Protein AF-A0A7Y0SFX3-F1 (afdb_monomer)

Sequence (85 aa):
AIRRTGMLRVSNTHELFAAVETLTHSVPLRGERLAIITNGGGPAVMSVDTLIERGGQLATLDDASIEQLQAVLPSNWRARNPIDL

Mean predicted aligned error: 7.93 Å

Secondary structure (DSSP, 8-state):
-GGGTTPPP-SSHHHHHHHHHHHHTPPPP-SSEE--EESSHHHHHHHHHHHHHTT-EEPPPPHHHHHHHHTTS-TT--SSSSEE-

Nearest PDB structures (foldseek):
  2csu-assembly1_A  TM=9.240E-01  e=4.755E-04  Pyrococcus horikoshii OT3
  2csu-assembly1_B  TM=8.828E-01  e=3.165E-04  Pyrococcus horikoshii OT3
  7cm9-assembly2_D  TM=7.917E-01  e=6.762E-01  Psychrobacter sp.
  4n3s-assembly2_B  TM=4.003E-01  e=1.164E+00  Saccharomyces cerevisiae S288C
  4lk2-assembly2_B  TM=3.327E-01  e=3.446E+00  Saccharomyces cerevisiae S288C

InterPro domains:
  IPR016102 Succinyl-CoA synthetase-like [G3DSA:3.40.50.261] (27-85)
  IPR016102 Succinyl-CoA synthetase-like [SSF52210] (30-85)
  IPR051538 Acyl-CoA Synthetase/Transferase [PTHR43334] (1-85)

Foldseek 3Di:
DPPPPPDDDDDDPVRVVVVVVCVVPPDPDDDQEDAAEEADDVVQVVVVVVCVVVVGHHDDDDPVRLVVLCVPDDPPAPSGGHHHD

Structure (mmCIF, N/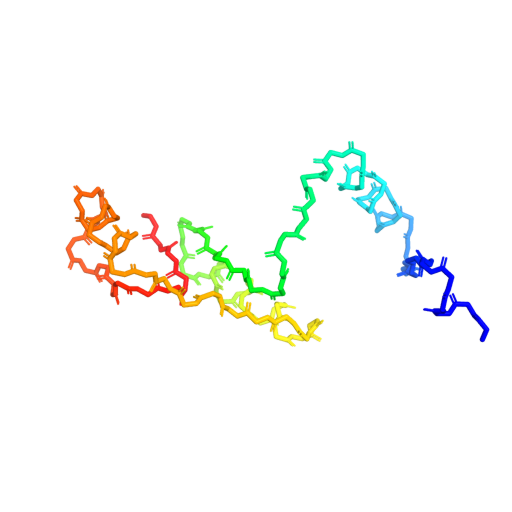CA/C/O backbone):
data_AF-A0A7Y0SFX3-F1
#
_entry.id   AF-A0A7Y0SFX3-F1
#
loop_
_atom_site.group_PDB
_atom_site.id
_atom_site.type_symbol
_atom_site.label_atom_id
_atom_site.label_alt_id
_atom_site.label_comp_id
_atom_site.label_asym_id
_atom_site.label_entity_id
_atom_site.label_seq_id
_atom_site.pdbx_PDB_ins_code
_atom_site.Cartn_x
_atom_site.Cartn_y
_atom_site.Cartn_z
_atom_site.occupancy
_atom_site.B_iso_or_equiv
_atom_site.auth_seq_id
_atom_site.auth_comp_id
_atom_site.auth_asym_id
_atom_site.auth_atom_id
_atom_site.pdbx_PDB_model_num
ATOM 1 N N . ALA A 1 1 ? -26.542 2.261 16.959 1.00 52.31 1 ALA A N 1
ATOM 2 C CA . ALA A 1 1 ? -27.017 3.544 16.399 1.00 52.31 1 ALA A CA 1
ATOM 3 C C . ALA A 1 1 ? -25.918 4.306 15.640 1.00 52.31 1 ALA A C 1
ATOM 5 O O . ALA A 1 1 ? -26.129 4.615 14.481 1.00 52.31 1 ALA A O 1
ATOM 6 N N . ILE A 1 2 ? -24.727 4.523 16.217 1.00 53.44 2 ILE A N 1
ATOM 7 C CA . ILE A 1 2 ? -23.673 5.423 15.680 1.00 53.44 2 ILE A CA 1
ATOM 8 C C . ILE A 1 2 ? -23.016 4.975 14.348 1.00 53.44 2 ILE A C 1
ATOM 10 O O . ILE A 1 2 ? -22.645 5.807 13.533 1.00 53.44 2 ILE A O 1
ATOM 14 N N . ARG A 1 3 ? -22.907 3.670 14.061 1.00 49.50 3 ARG A N 1
ATOM 15 C CA . ARG A 1 3 ? -22.155 3.156 12.889 1.00 49.50 3 ARG A CA 1
ATOM 16 C C . ARG A 1 3 ? -22.810 3.405 11.518 1.00 49.50 3 ARG A C 1
ATOM 18 O O . ARG A 1 3 ? -22.175 3.174 10.501 1.00 49.50 3 ARG A O 1
ATOM 25 N N . ARG A 1 4 ? -24.088 3.800 11.481 1.00 54.91 4 ARG A N 1
ATOM 26 C CA . ARG A 1 4 ? -24.870 3.949 10.234 1.00 54.91 4 ARG A CA 1
ATOM 27 C C . ARG A 1 4 ? -24.970 5.391 9.730 1.00 54.91 4 ARG A C 1
ATOM 29 O O . ARG A 1 4 ? -25.561 5.613 8.685 1.00 54.91 4 ARG A O 1
ATOM 36 N N . THR A 1 5 ? -24.399 6.354 10.449 1.00 64.69 5 THR A N 1
ATOM 37 C CA . THR A 1 5 ? -24.487 7.786 10.116 1.00 64.69 5 THR A CA 1
ATOM 38 C C . THR A 1 5 ? -23.185 8.345 9.532 1.00 64.69 5 THR A C 1
ATOM 40 O O . THR A 1 5 ? -22.997 9.553 9.532 1.00 64.69 5 THR A O 1
ATOM 43 N N . GLY A 1 6 ? -22.259 7.487 9.084 1.00 69.31 6 GLY A N 1
ATOM 44 C CA . GLY A 1 6 ? -20.970 7.927 8.528 1.00 69.31 6 GLY A CA 1
ATOM 45 C C . GLY A 1 6 ? -19.982 8.477 9.565 1.00 69.31 6 GLY A C 1
ATOM 46 O O . GLY A 1 6 ? -19.032 9.158 9.200 1.00 69.31 6 GLY A O 1
ATOM 47 N N . MET A 1 7 ? -20.189 8.200 10.857 1.00 78.75 7 MET A N 1
ATOM 48 C CA . MET A 1 7 ? -19.276 8.640 11.915 1.00 78.75 7 MET A CA 1
ATOM 49 C C . MET A 1 7 ? -18.060 7.710 12.035 1.00 78.75 7 MET A C 1
ATOM 51 O O . MET 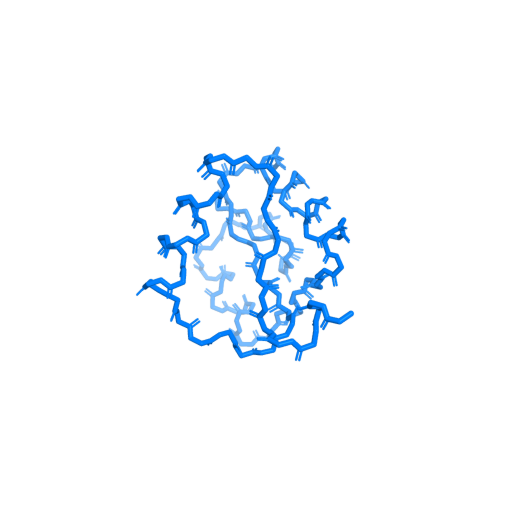A 1 7 ? -18.216 6.505 12.249 1.00 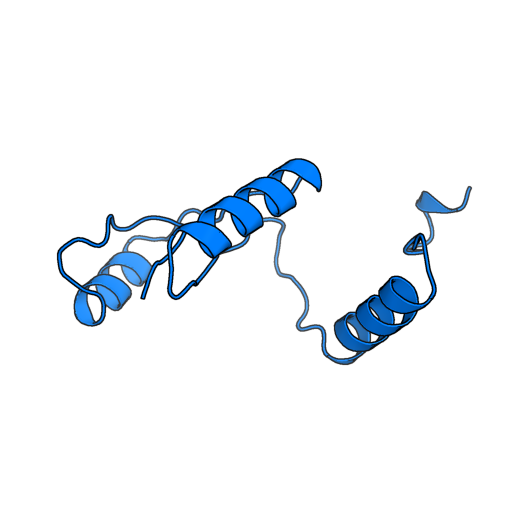78.75 7 MET A O 1
ATOM 55 N N . LEU A 1 8 ? -16.857 8.285 11.953 1.00 78.88 8 LEU A N 1
ATOM 56 C CA . LEU A 1 8 ? -15.586 7.602 12.201 1.00 78.88 8 LEU A CA 1
ATOM 57 C C . LEU A 1 8 ? -15.288 7.581 13.708 1.00 78.88 8 LEU A C 1
ATOM 59 O O . LEU A 1 8 ? -15.270 8.623 14.361 1.00 78.88 8 LEU A O 1
ATOM 63 N N . ARG A 1 9 ? -15.048 6.393 14.270 1.00 83.62 9 ARG A N 1
ATOM 64 C CA . ARG A 1 9 ? -14.624 6.236 15.668 1.00 83.62 9 ARG A CA 1
ATOM 65 C C . ARG A 1 9 ? -13.098 6.249 15.740 1.00 83.62 9 ARG A C 1
ATOM 67 O O . ARG A 1 9 ? -12.464 5.468 15.042 1.00 83.62 9 ARG A O 1
ATOM 74 N N . VAL A 1 10 ? -12.548 7.074 16.627 1.00 84.88 10 VAL A N 1
ATOM 75 C CA . VAL A 1 10 ? -11.110 7.160 16.928 1.00 84.88 10 VAL A CA 1
ATOM 76 C C . VAL A 1 10 ? -10.857 6.837 18.398 1.00 84.88 10 VAL A C 1
ATOM 78 O O . VAL A 1 10 ? -11.737 7.035 19.242 1.00 84.88 10 VAL A O 1
ATOM 81 N N . SER A 1 11 ? -9.676 6.305 18.700 1.00 86.81 11 SER A N 1
ATOM 82 C CA . SER A 1 11 ? -9.310 5.825 20.038 1.00 86.81 11 SER A CA 1
ATOM 83 C C . SER A 1 11 ? -8.588 6.880 20.877 1.00 86.81 11 SER A C 1
ATOM 85 O O . SER A 1 11 ? -8.565 6.778 22.102 1.00 86.81 11 SER A O 1
ATOM 87 N N . ASN A 1 12 ? -7.991 7.891 20.242 1.00 89.94 12 ASN A N 1
ATOM 88 C CA . ASN A 1 12 ? -7.233 8.945 20.913 1.00 89.94 12 ASN A CA 1
ATOM 89 C C . ASN A 1 12 ? -7.215 10.249 20.091 1.00 89.94 12 ASN A C 1
ATOM 91 O O . ASN A 1 12 ? -7.634 10.292 18.934 1.00 89.94 12 ASN A O 1
ATOM 95 N N . THR A 1 13 ? -6.713 11.324 20.701 1.00 88.19 13 THR A N 1
ATOM 96 C CA . THR A 1 13 ? -6.646 12.658 20.087 1.00 88.19 13 THR A CA 1
ATOM 97 C C . THR A 1 13 ? -5.730 12.710 18.861 1.00 88.19 13 THR A C 1
ATOM 99 O O . THR A 1 13 ? -5.995 13.472 17.938 1.00 88.19 13 THR A O 1
ATOM 102 N N . HIS A 1 14 ? -4.672 11.898 18.815 1.00 88.12 14 HIS A N 1
ATOM 103 C CA . HIS A 1 14 ? -3.777 11.847 17.658 1.00 88.12 14 HIS A CA 1
ATOM 104 C C . HIS A 1 14 ? -4.495 11.273 16.426 1.00 88.12 14 HIS A C 1
ATOM 106 O O . HIS A 1 14 ? -4.467 11.876 15.356 1.00 88.12 14 HIS A O 1
ATOM 112 N N . GLU A 1 15 ? -5.233 10.173 16.597 1.00 86.62 15 GLU A N 1
ATOM 113 C CA . GLU A 1 15 ? -6.090 9.603 15.553 1.00 86.62 15 GLU A CA 1
ATOM 114 C C . GLU A 1 15 ? -7.191 10.573 15.103 1.00 86.62 15 GLU A C 1
ATOM 116 O O . GLU A 1 15 ? -7.525 10.595 13.921 1.00 86.62 15 GLU A O 1
ATOM 121 N N . LEU A 1 16 ? -7.735 11.396 16.013 1.00 87.38 16 LEU A N 1
ATOM 122 C CA . LEU A 1 16 ? -8.712 12.429 15.658 1.00 87.38 16 LEU A CA 1
ATOM 123 C C . LEU A 1 16 ? -8.128 13.431 14.655 1.00 87.38 16 LEU A C 1
ATOM 125 O O . LEU A 1 16 ? -8.751 13.696 13.629 1.00 87.38 16 LEU A O 1
ATOM 129 N N . PHE A 1 17 ? -6.939 13.973 14.929 1.00 88.38 17 PHE A N 1
ATOM 130 C CA . PHE A 1 17 ? -6.309 14.944 14.033 1.00 88.38 17 PHE A CA 1
ATOM 131 C C . PHE A 1 17 ? -5.879 14.317 12.706 1.00 88.38 17 PHE A C 1
ATOM 133 O O . PHE A 1 17 ? -6.160 14.897 11.659 1.00 88.38 17 PHE A O 1
ATOM 140 N N . ALA A 1 18 ? -5.304 13.111 12.731 1.00 83.06 18 ALA A N 1
ATOM 141 C CA . ALA A 1 18 ? -4.945 12.384 11.513 1.00 83.06 18 ALA A CA 1
ATOM 142 C C . ALA A 1 18 ? -6.174 12.096 10.629 1.00 83.06 18 ALA A C 1
ATOM 144 O O . ALA A 1 18 ? -6.126 12.246 9.406 1.00 83.06 18 ALA A O 1
ATOM 145 N N . ALA A 1 19 ? -7.305 11.728 11.241 1.00 83.69 19 ALA A N 1
ATOM 146 C CA . ALA A 1 19 ? -8.558 11.532 10.524 1.00 83.69 19 ALA A CA 1
ATOM 147 C C . ALA A 1 19 ? -9.074 12.831 9.894 1.00 83.69 19 ALA A C 1
ATOM 149 O O . ALA A 1 19 ? -9.482 12.821 8.734 1.00 83.69 19 ALA A O 1
ATOM 150 N N . VAL A 1 20 ? -9.043 13.946 10.632 1.00 84.69 20 VAL A N 1
ATOM 151 C CA . VAL A 1 20 ? -9.456 15.259 10.114 1.00 84.69 20 VAL A CA 1
ATOM 152 C C . VAL A 1 20 ? -8.586 15.670 8.927 1.00 84.69 20 VAL A C 1
ATOM 154 O O . VAL A 1 20 ? -9.132 16.022 7.887 1.00 84.69 20 VAL A O 1
ATOM 157 N N . GLU A 1 21 ? -7.263 15.566 9.046 1.00 83.38 21 GLU A N 1
ATOM 158 C CA . GLU A 1 21 ? -6.316 15.893 7.973 1.00 83.38 21 GLU A CA 1
ATOM 159 C C . GLU A 1 21 ? -6.528 15.032 6.720 1.00 83.38 21 GLU A C 1
ATOM 161 O O . GLU A 1 21 ? -6.524 15.542 5.598 1.00 83.38 21 GLU A O 1
ATOM 166 N N . THR A 1 22 ? -6.777 13.733 6.912 1.00 79.06 22 THR A N 1
ATOM 167 C CA . THR A 1 22 ? -7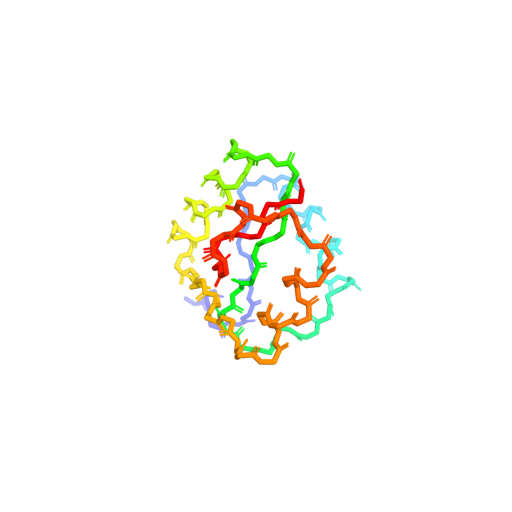.067 12.809 5.810 1.00 79.06 22 THR A CA 1
ATOM 168 C C . THR A 1 22 ? -8.364 13.191 5.105 1.00 79.06 22 THR A C 1
ATOM 170 O O . THR A 1 22 ? -8.417 13.217 3.879 1.00 79.06 22 THR A O 1
ATOM 173 N N . LEU A 1 23 ? -9.422 13.500 5.861 1.00 77.88 23 LEU A N 1
ATOM 174 C CA . LEU A 1 23 ? -10.736 13.814 5.300 1.00 77.88 23 LEU A CA 1
ATOM 175 C C . LEU A 1 23 ? -10.750 15.158 4.563 1.00 77.88 23 LEU A C 1
ATOM 177 O O . LEU A 1 23 ? -11.415 15.260 3.532 1.00 77.88 23 LEU A O 1
ATOM 181 N N . THR A 1 24 ? -9.999 16.159 5.032 1.00 77.75 24 THR A N 1
ATOM 182 C CA . THR A 1 24 ? -9.915 17.475 4.375 1.00 77.75 24 THR A CA 1
ATOM 183 C C . THR A 1 24 ? -9.151 17.443 3.053 1.00 77.75 24 THR A C 1
ATOM 185 O O . THR A 1 24 ? -9.441 18.256 2.178 1.00 77.75 24 THR A O 1
ATOM 188 N N . HIS A 1 25 ? -8.238 16.485 2.875 1.00 68.25 25 HIS A N 1
ATOM 189 C CA . HIS A 1 25 ? -7.454 16.308 1.645 1.00 68.25 25 HIS A CA 1
ATOM 190 C C . HIS A 1 25 ? -7.848 15.057 0.848 1.00 68.25 25 HIS A C 1
ATOM 192 O O . HIS A 1 25 ? -7.152 14.675 -0.096 1.00 68.25 25 HIS A O 1
ATOM 198 N N . SER A 1 26 ? -8.948 14.394 1.218 1.00 63.69 26 SER A N 1
ATOM 199 C CA . SER A 1 26 ? -9.301 13.112 0.613 1.00 63.69 26 SER A CA 1
ATOM 200 C C . SER A 1 26 ? -9.722 13.275 -0.849 1.00 63.69 26 SER A C 1
ATOM 202 O O . SER A 1 26 ? -10.730 13.899 -1.182 1.00 63.69 26 SER A O 1
ATOM 204 N N . VAL A 1 27 ? -8.958 12.652 -1.746 1.00 67.00 27 VAL A N 1
ATOM 205 C CA . VAL A 1 27 ? -9.461 12.303 -3.076 1.00 67.00 27 VAL A CA 1
ATOM 206 C C . VAL A 1 27 ? -10.531 11.225 -2.872 1.00 67.00 27 VAL A C 1
ATOM 208 O O . VAL A 1 27 ? -10.283 10.282 -2.116 1.00 67.00 27 VAL A O 1
ATOM 211 N N . PRO A 1 28 ? -11.710 11.314 -3.516 1.00 66.50 28 PRO A N 1
ATOM 212 C CA . PRO A 1 28 ? -12.734 10.287 -3.393 1.00 66.50 28 PRO A CA 1
ATOM 213 C C . PRO A 1 28 ? -12.156 8.913 -3.732 1.00 66.50 28 PRO A C 1
ATOM 215 O O . PRO A 1 28 ? -11.720 8.675 -4.863 1.00 66.50 28 PRO A O 1
ATOM 218 N N . LEU A 1 29 ? -12.152 8.013 -2.750 1.00 68.81 29 LEU A N 1
ATOM 219 C CA . LEU A 1 29 ? -11.699 6.644 -2.947 1.00 68.81 29 LEU A CA 1
ATOM 220 C C . LEU A 1 29 ? -12.663 5.951 -3.914 1.00 68.81 29 LEU A C 1
ATOM 222 O O . LEU A 1 29 ? -13.859 5.818 -3.647 1.00 68.81 29 LEU A O 1
ATOM 226 N N . ARG A 1 30 ? -12.147 5.531 -5.070 1.00 69.88 30 ARG A N 1
ATOM 227 C CA . ARG A 1 30 ? -12.907 4.766 -6.061 1.00 69.88 30 ARG A CA 1
ATOM 228 C C . ARG A 1 30 ? -12.707 3.274 -5.800 1.00 69.88 30 ARG A C 1
ATOM 230 O O . ARG A 1 30 ? -11.812 2.655 -6.363 1.00 69.88 30 ARG A O 1
ATOM 237 N N . GLY A 1 31 ? -13.569 2.708 -4.958 1.00 78.75 31 GLY A N 1
ATOM 238 C CA . GLY A 1 31 ? -13.573 1.282 -4.618 1.00 78.75 31 GLY A CA 1
ATOM 239 C C . GLY A 1 31 ? -12.744 0.928 -3.379 1.00 78.75 31 GLY A C 1
ATOM 240 O O . GLY A 1 31 ? -12.261 1.801 -2.667 1.00 78.75 31 GLY A O 1
ATOM 241 N N . GLU A 1 32 ? -12.613 -0.375 -3.117 1.00 82.25 32 GLU A N 1
ATOM 242 C CA . GLU A 1 32 ? -12.052 -0.926 -1.865 1.00 82.25 32 GLU A CA 1
ATOM 243 C C . GLU A 1 32 ? -10.637 -1.513 -2.021 1.00 82.25 32 GLU A C 1
ATOM 245 O O . GLU A 1 32 ? -10.084 -2.086 -1.081 1.00 82.25 32 GLU A O 1
ATOM 250 N N . ARG A 1 33 ? -10.052 -1.406 -3.222 1.00 90.12 33 ARG A N 1
ATOM 251 C CA . ARG A 1 33 ? -8.757 -2.007 -3.559 1.00 90.12 33 ARG A CA 1
ATOM 252 C C . ARG A 1 33 ? -7.644 -0.965 -3.555 1.00 90.12 33 ARG A C 1
ATOM 254 O O . ARG A 1 33 ? -7.762 0.047 -4.241 1.00 90.12 33 ARG A O 1
ATOM 261 N N . LEU A 1 34 ? -6.551 -1.241 -2.847 1.00 92.25 34 LEU A N 1
ATOM 262 C CA . LEU A 1 34 ? -5.427 -0.318 -2.677 1.00 92.25 34 LEU A CA 1
ATOM 263 C C . LEU A 1 34 ? -4.121 -0.875 -3.253 1.00 92.25 34 LEU A C 1
ATOM 265 O O . LEU A 1 34 ? -3.764 -2.034 -3.030 1.00 92.25 34 LEU A O 1
ATOM 269 N N . ALA A 1 35 ? -3.398 -0.028 -3.984 1.00 93.94 35 ALA A N 1
ATOM 270 C CA . ALA A 1 35 ? -2.018 -0.269 -4.386 1.00 93.94 35 ALA A CA 1
ATOM 271 C C . ALA A 1 35 ? -1.068 0.323 -3.337 1.00 93.94 35 ALA A C 1
ATOM 273 O O . ALA A 1 35 ? -1.254 1.464 -2.917 1.00 93.94 35 ALA A O 1
ATOM 274 N N . ILE A 1 36 ? -0.068 -0.448 -2.913 1.00 94.12 36 ILE A N 1
ATOM 275 C CA . ILE A 1 36 ? 0.960 -0.009 -1.965 1.00 94.12 36 ILE A CA 1
ATOM 276 C C . ILE A 1 36 ? 2.246 0.227 -2.752 1.00 94.12 36 ILE A C 1
ATOM 278 O O . ILE A 1 36 ? 2.719 -0.678 -3.437 1.00 94.12 36 ILE A O 1
ATOM 282 N N . ILE A 1 37 ? 2.804 1.430 -2.632 1.00 93.69 37 ILE A N 1
ATOM 283 C CA . ILE A 1 37 ? 4.119 1.796 -3.167 1.00 93.69 37 ILE A CA 1
ATOM 284 C C . ILE A 1 37 ? 5.033 2.071 -1.977 1.00 93.69 37 ILE A C 1
ATOM 286 O O . ILE A 1 37 ? 4.639 2.762 -1.036 1.00 93.69 37 ILE A O 1
ATOM 290 N N . THR A 1 38 ? 6.229 1.501 -1.992 1.00 93.00 38 THR A N 1
ATOM 291 C CA . THR A 1 38 ? 7.154 1.527 -0.859 1.00 93.00 38 THR A CA 1
ATOM 292 C C . THR A 1 38 ? 8.603 1.571 -1.333 1.00 93.00 38 THR A C 1
ATOM 294 O O . THR A 1 38 ? 8.884 1.296 -2.490 1.00 93.00 38 THR A O 1
ATOM 297 N N . ASN A 1 39 ? 9.508 1.963 -0.443 1.00 89.81 39 ASN A N 1
ATOM 298 C CA . ASN A 1 39 ? 10.954 2.051 -0.665 1.00 89.81 39 ASN A CA 1
ATOM 299 C C . ASN A 1 39 ? 11.721 1.035 0.204 1.00 89.81 39 ASN A C 1
ATOM 301 O O . ASN A 1 39 ? 12.861 1.277 0.609 1.00 89.81 39 ASN A O 1
ATOM 305 N N . GLY A 1 40 ? 11.051 -0.043 0.604 1.00 87.62 40 GLY A N 1
ATOM 306 C CA . GLY A 1 40 ? 11.632 -1.080 1.435 1.00 87.62 40 GLY A CA 1
ATOM 307 C C . GLY A 1 40 ? 10.627 -2.140 1.875 1.00 87.62 40 GLY A C 1
ATOM 308 O O . GLY A 1 40 ? 9.480 -1.862 2.231 1.00 87.62 40 GLY A O 1
ATOM 309 N N . GLY A 1 41 ? 11.101 -3.383 1.955 1.00 88.50 41 GLY A N 1
ATOM 310 C CA . GLY A 1 41 ? 10.261 -4.536 2.288 1.00 88.50 41 GLY A CA 1
ATOM 311 C C . GLY A 1 41 ? 9.612 -4.499 3.680 1.00 88.50 41 GLY A C 1
ATOM 312 O O . GLY A 1 41 ? 8.500 -4.991 3.838 1.00 88.50 41 GLY A O 1
ATOM 313 N N . GLY A 1 42 ? 10.256 -3.903 4.690 1.00 93.12 42 GLY A N 1
ATOM 314 C CA . GLY A 1 42 ? 9.694 -3.807 6.049 1.00 93.12 42 GLY A CA 1
ATOM 315 C C . GLY A 1 42 ? 8.384 -3.005 6.093 1.00 93.12 42 GLY A C 1
ATOM 316 O O . GLY A 1 42 ? 7.341 -3.565 6.440 1.00 93.12 42 GLY A O 1
ATOM 317 N N . PRO A 1 43 ? 8.402 -1.722 5.682 1.00 94.06 43 PRO A N 1
ATOM 318 C CA . PRO A 1 43 ? 7.190 -0.919 5.535 1.00 94.06 43 PRO A CA 1
ATOM 319 C C . PRO A 1 43 ? 6.140 -1.553 4.613 1.00 94.06 43 PRO A C 1
ATOM 321 O O . PRO A 1 43 ? 4.946 -1.434 4.892 1.00 94.06 43 PRO A O 1
ATOM 324 N N . ALA A 1 44 ? 6.565 -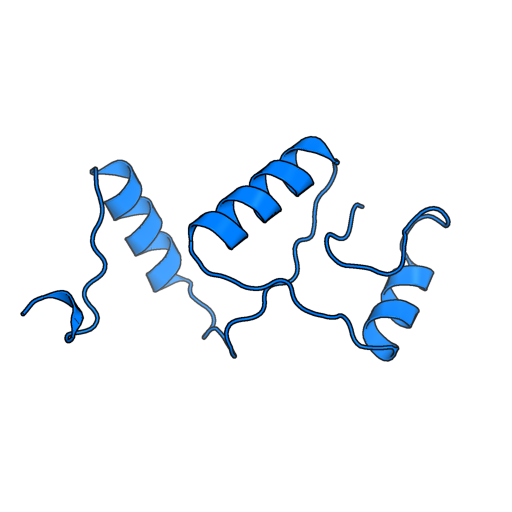2.260 3.557 1.00 93.62 44 ALA A N 1
ATOM 325 C CA . ALA A 1 44 ? 5.662 -2.992 2.670 1.00 93.62 44 ALA A CA 1
ATOM 326 C C . ALA A 1 44 ? 4.827 -4.029 3.434 1.00 93.62 44 ALA A C 1
ATOM 328 O O . ALA A 1 44 ? 3.601 -4.036 3.329 1.00 93.62 44 ALA A O 1
ATOM 329 N N . VAL A 1 45 ? 5.489 -4.872 4.234 1.00 94.62 45 VAL A N 1
ATOM 330 C CA . VAL A 1 45 ? 4.838 -5.918 5.036 1.00 94.62 45 VAL A CA 1
ATOM 331 C C . VAL A 1 45 ? 3.899 -5.299 6.068 1.00 94.62 45 VAL A C 1
ATOM 333 O O . VAL A 1 45 ? 2.725 -5.648 6.094 1.00 94.62 45 VAL A O 1
ATOM 336 N N . MET A 1 46 ? 4.362 -4.296 6.822 1.00 95.62 46 MET A N 1
ATOM 337 C CA . MET A 1 46 ? 3.529 -3.617 7.827 1.00 95.62 46 MET A CA 1
ATOM 338 C C . MET A 1 46 ? 2.275 -2.977 7.216 1.00 95.62 46 MET A C 1
ATOM 340 O O . MET A 1 46 ? 1.202 -2.983 7.824 1.00 95.62 46 MET A O 1
ATOM 344 N N . SER A 1 47 ? 2.402 -2.425 6.007 1.00 95.12 47 SER A N 1
ATOM 345 C CA . SER A 1 47 ? 1.285 -1.809 5.287 1.00 95.12 47 SER A CA 1
ATOM 346 C C . SER A 1 47 ? 0.273 -2.853 4.815 1.00 95.12 47 SER A C 1
ATOM 348 O O . SER A 1 47 ? -0.930 -2.630 4.938 1.00 95.12 47 SER A O 1
ATOM 350 N N . VAL A 1 48 ? 0.744 -4.000 4.310 1.00 95.06 48 VAL A N 1
ATOM 351 C CA . VAL A 1 48 ? -0.118 -5.131 3.928 1.00 95.06 48 VAL A CA 1
ATOM 352 C C . VAL A 1 48 ? -0.852 -5.689 5.146 1.00 95.06 48 VAL A C 1
ATOM 354 O O . VAL A 1 48 ? -2.067 -5.872 5.076 1.00 95.06 48 VAL A O 1
ATOM 357 N N . ASP A 1 49 ? -0.153 -5.892 6.262 1.00 95.44 49 ASP A N 1
ATOM 358 C CA . ASP A 1 49 ? -0.750 -6.400 7.499 1.00 95.44 49 ASP A CA 1
ATOM 359 C C . ASP A 1 49 ? -1.841 -5.446 8.002 1.00 95.44 49 ASP A C 1
ATOM 361 O O . ASP A 1 49 ? -2.989 -5.850 8.186 1.00 95.44 49 ASP A O 1
ATOM 365 N N . THR A 1 50 ? -1.531 -4.147 8.088 1.00 94.06 50 THR A N 1
ATOM 366 C CA . THR A 1 50 ? -2.497 -3.117 8.508 1.00 94.06 50 THR A CA 1
ATOM 367 C C . THR A 1 50 ? -3.712 -3.057 7.577 1.00 94.06 50 THR A C 1
ATOM 369 O O . THR A 1 50 ? -4.842 -2.855 8.033 1.00 94.06 50 THR A O 1
ATOM 372 N N . LEU A 1 51 ? -3.503 -3.214 6.265 1.00 93.25 51 LEU A N 1
ATOM 373 C CA . LEU A 1 51 ? -4.582 -3.223 5.281 1.00 93.25 51 LEU A CA 1
ATOM 374 C C . LEU A 1 51 ? -5.539 -4.396 5.521 1.00 93.25 51 LEU A C 1
ATOM 376 O O . LEU A 1 51 ? -6.755 -4.193 5.557 1.00 93.25 51 LEU A O 1
ATOM 380 N N . ILE A 1 52 ? -4.990 -5.597 5.712 1.00 92.31 52 ILE A N 1
ATOM 381 C CA . ILE A 1 52 ? -5.761 -6.821 5.953 1.00 92.31 52 ILE A CA 1
ATOM 382 C C . ILE A 1 52 ? -6.495 -6.738 7.296 1.00 92.31 52 ILE A C 1
ATOM 384 O O . ILE A 1 52 ? -7.690 -7.026 7.354 1.00 92.31 52 ILE A O 1
ATOM 388 N N . GLU A 1 53 ? -5.828 -6.280 8.359 1.00 93.00 53 GLU A N 1
ATOM 389 C CA . GLU A 1 53 ? -6.426 -6.101 9.690 1.00 93.00 53 GLU A CA 1
ATOM 390 C C . GLU A 1 53 ? -7.631 -5.149 9.676 1.00 93.00 53 GLU A C 1
ATOM 392 O O . GLU A 1 53 ? -8.596 -5.339 10.419 1.00 93.00 53 GLU A O 1
ATOM 397 N N . ARG A 1 54 ? -7.608 -4.136 8.801 1.00 88.44 54 ARG A N 1
ATOM 398 C CA . ARG A 1 54 ? -8.709 -3.178 8.621 1.00 88.44 54 ARG A CA 1
ATOM 399 C C . ARG A 1 54 ? -9.769 -3.635 7.612 1.00 88.44 54 ARG A C 1
ATOM 401 O O . ARG A 1 54 ? -10.713 -2.888 7.359 1.00 88.44 54 ARG A O 1
ATOM 408 N N . GLY A 1 55 ? -9.644 -4.846 7.065 1.00 88.81 55 GLY A N 1
ATOM 409 C CA . GLY A 1 55 ? -10.588 -5.431 6.109 1.00 88.81 55 GLY A CA 1
ATOM 410 C C . GLY A 1 55 ? -10.474 -4.886 4.682 1.00 88.81 55 GLY A C 1
ATOM 411 O O . GLY A 1 55 ? -11.407 -5.044 3.898 1.00 88.81 55 GLY A O 1
ATOM 412 N N . GLY A 1 56 ? -9.366 -4.221 4.346 1.00 90.94 56 GLY A N 1
ATOM 413 C CA . GLY A 1 56 ? -9.098 -3.744 2.993 1.00 90.94 56 GLY A CA 1
ATOM 414 C C . GLY A 1 56 ? -8.552 -4.838 2.073 1.00 90.94 56 GLY A C 1
ATOM 415 O O . GLY A 1 56 ? -8.240 -5.949 2.501 1.00 90.94 56 GLY A O 1
ATOM 416 N N . GLN A 1 57 ? -8.435 -4.518 0.784 1.00 93.31 57 GLN A N 1
ATOM 417 C CA . GLN A 1 57 ? -7.991 -5.463 -0.243 1.00 93.31 57 GLN A CA 1
ATOM 418 C C . GLN A 1 57 ? -6.852 -4.873 -1.071 1.00 93.31 57 GLN A C 1
ATOM 420 O O . GLN A 1 57 ? -6.873 -3.695 -1.428 1.00 93.31 57 GLN A O 1
ATOM 425 N N . LEU A 1 58 ? -5.861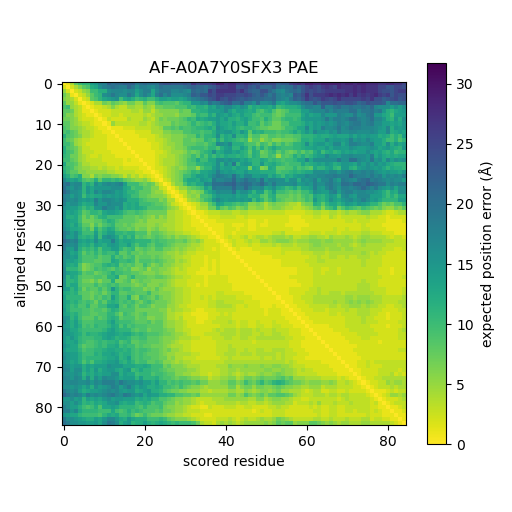 -5.695 -1.418 1.00 93.75 58 LEU A N 1
ATOM 426 C CA . LEU A 1 58 ? -4.826 -5.287 -2.364 1.00 93.75 58 LEU A CA 1
ATOM 427 C C . LEU A 1 58 ? -5.415 -5.185 -3.773 1.00 93.75 58 LEU A C 1
ATOM 429 O O . LEU A 1 58 ? -6.173 -6.045 -4.222 1.00 93.75 58 LEU A O 1
ATOM 433 N N . ALA A 1 59 ? -5.038 -4.133 -4.491 1.00 94.06 59 ALA A N 1
ATOM 434 C CA . ALA A 1 59 ? -5.335 -4.008 -5.905 1.00 94.06 59 ALA A CA 1
ATOM 435 C C . ALA A 1 59 ? -4.525 -5.014 -6.726 1.00 94.06 59 ALA A C 1
ATOM 437 O O . ALA A 1 59 ? -3.310 -5.139 -6.549 1.00 94.06 59 ALA A O 1
ATOM 438 N N . THR A 1 60 ? -5.210 -5.685 -7.650 1.00 93.19 60 THR A N 1
ATOM 439 C CA . THR A 1 60 ? -4.591 -6.337 -8.803 1.00 93.19 60 THR A CA 1
ATOM 440 C C . THR A 1 60 ? -4.251 -5.256 -9.820 1.00 93.19 60 THR A C 1
ATOM 442 O O . THR A 1 60 ? -5.121 -4.460 -10.177 1.00 93.19 60 THR A O 1
ATOM 445 N N . LEU A 1 61 ? -2.989 -5.205 -10.237 1.00 93.06 61 LEU A N 1
ATOM 446 C CA . LEU A 1 61 ? -2.530 -4.297 -11.284 1.00 93.06 61 LEU A CA 1
ATOM 447 C C . LEU A 1 61 ? -2.979 -4.848 -12.639 1.00 93.06 61 LEU A C 1
ATOM 449 O O . LEU A 1 61 ? -2.963 -6.064 -12.832 1.00 93.06 61 LEU A O 1
ATOM 453 N N . ASP A 1 62 ? -3.401 -3.970 -13.543 1.00 93.94 62 ASP A N 1
ATOM 454 C CA . ASP A 1 62 ? -3.685 -4.361 -14.921 1.00 93.94 62 ASP A CA 1
ATOM 455 C C . ASP A 1 62 ? -2.393 -4.454 -15.745 1.00 93.94 62 ASP A C 1
ATOM 457 O O . ASP A 1 62 ? -1.340 -3.940 -15.355 1.00 93.94 62 ASP A O 1
ATOM 461 N N . ASP A 1 63 ? -2.479 -5.128 -16.893 1.00 94.56 63 ASP A N 1
ATOM 462 C CA . ASP A 1 63 ? -1.323 -5.380 -17.758 1.00 94.56 63 ASP A CA 1
ATOM 463 C C . ASP A 1 63 ? -0.661 -4.072 -18.220 1.00 94.56 63 ASP A C 1
ATOM 465 O O . ASP A 1 63 ? 0.564 -3.974 -18.249 1.00 94.56 63 ASP A O 1
ATOM 469 N N . ALA A 1 64 ? -1.464 -3.037 -18.492 1.00 95.75 64 ALA A N 1
ATOM 470 C CA . ALA A 1 64 ? -0.972 -1.720 -18.890 1.00 95.75 64 ALA A CA 1
ATOM 471 C C . ALA A 1 64 ? -0.142 -1.046 -17.782 1.00 95.75 64 ALA A C 1
ATOM 473 O O . ALA A 1 64 ? 0.920 -0.487 -18.058 1.00 95.75 64 ALA A O 1
ATOM 474 N N . SER A 1 65 ? -0.589 -1.114 -16.523 1.00 93.75 65 SER A N 1
ATOM 475 C CA . SER A 1 65 ? 0.171 -0.593 -15.381 1.00 93.75 65 SER A CA 1
ATOM 476 C C . SER A 1 65 ? 1.443 -1.400 -15.147 1.00 93.75 65 SER A C 1
ATOM 478 O O . SER A 1 65 ? 2.482 -0.820 -14.838 1.00 93.75 65 SER A O 1
ATOM 480 N N . ILE A 1 66 ? 1.381 -2.728 -15.295 1.00 94.62 66 ILE A N 1
ATOM 481 C CA . ILE A 1 66 ? 2.554 -3.600 -15.160 1.00 94.62 66 ILE A CA 1
ATOM 482 C C . ILE A 1 66 ? 3.616 -3.233 -16.197 1.00 94.62 66 ILE A C 1
ATOM 484 O O . ILE A 1 66 ? 4.774 -3.064 -15.822 1.00 94.62 66 ILE A O 1
ATOM 488 N N . GLU A 1 67 ? 3.232 -3.059 -17.461 1.00 93.50 67 GLU A N 1
ATOM 489 C CA . GLU A 1 67 ? 4.151 -2.687 -18.541 1.00 93.50 67 GLU A CA 1
ATOM 490 C C . GLU A 1 67 ? 4.824 -1.331 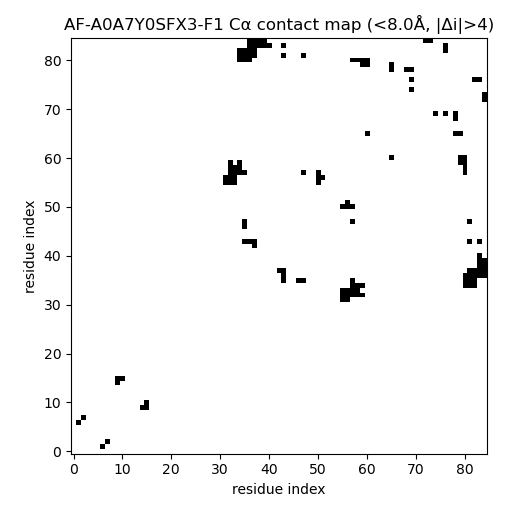-18.269 1.00 93.50 67 GLU A C 1
ATOM 492 O O . GLU A 1 67 ? 6.049 -1.210 -18.341 1.00 93.50 67 GLU A O 1
ATOM 497 N N . GLN A 1 68 ? 4.043 -0.321 -17.867 1.00 93.88 68 GLN A N 1
ATOM 498 C CA . GLN A 1 68 ? 4.573 1.006 -17.535 1.00 93.88 68 GLN A CA 1
ATOM 499 C C . GLN A 1 68 ? 5.529 0.972 -16.338 1.00 93.88 68 GLN A C 1
ATOM 501 O O . GLN A 1 68 ? 6.560 1.645 -16.347 1.00 93.88 68 GLN A O 1
ATOM 506 N N . LEU A 1 69 ? 5.208 0.182 -15.313 1.00 93.38 69 LEU A N 1
ATOM 507 C CA . LEU A 1 69 ? 6.040 0.047 -14.122 1.00 93.38 69 LEU A CA 1
ATOM 508 C C . LEU A 1 69 ? 7.316 -0.758 -14.403 1.00 93.38 69 LEU A C 1
ATOM 510 O O . LEU A 1 69 ? 8.380 -0.393 -13.912 1.00 93.38 69 LEU A O 1
ATOM 514 N N . GLN A 1 70 ? 7.257 -1.802 -15.235 1.00 91.31 70 GLN A N 1
ATOM 515 C CA . GLN A 1 70 ? 8.438 -2.576 -15.641 1.00 91.31 70 GLN A CA 1
ATOM 516 C C . GLN A 1 70 ? 9.470 -1.722 -16.385 1.00 91.31 70 GLN A C 1
ATOM 518 O O . GLN A 1 70 ? 10.662 -2.002 -16.296 1.00 91.31 70 GLN A O 1
ATOM 523 N N . ALA A 1 71 ? 9.031 -0.678 -17.092 1.00 91.38 71 ALA A N 1
ATOM 524 C CA . ALA A 1 71 ? 9.929 0.236 -17.791 1.00 91.38 71 ALA A CA 1
ATOM 525 C C . ALA A 1 71 ? 10.759 1.129 -16.849 1.00 91.38 71 ALA A C 1
ATOM 527 O O . ALA A 1 71 ? 11.797 1.643 -17.266 1.00 91.38 71 ALA A O 1
ATOM 528 N N . VAL A 1 72 ? 10.312 1.334 -15.603 1.00 91.62 72 VAL A N 1
ATOM 529 C CA . VAL A 1 72 ? 10.949 2.260 -14.645 1.00 91.62 72 VAL A CA 1
ATOM 530 C C . VAL A 1 72 ? 11.500 1.579 -13.393 1.00 91.62 72 VAL A C 1
ATOM 532 O O . VAL A 1 72 ? 12.371 2.145 -12.737 1.00 91.62 72 VAL A O 1
ATOM 535 N N . L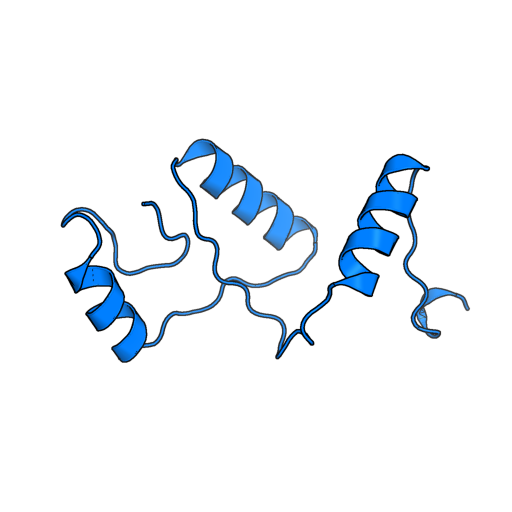EU A 1 73 ? 11.011 0.384 -13.056 1.00 90.44 73 LEU A N 1
ATOM 536 C CA . LEU A 1 73 ? 11.428 -0.365 -11.873 1.00 90.44 73 LEU A CA 1
ATOM 537 C C . LEU A 1 73 ? 12.586 -1.327 -12.168 1.00 90.44 73 LEU A C 1
ATOM 539 O O . LEU A 1 73 ? 12.793 -1.731 -13.315 1.00 90.44 73 LEU A O 1
ATOM 543 N N . PRO A 1 74 ? 13.339 -1.744 -11.135 1.00 86.38 74 PRO A N 1
ATOM 544 C CA . PRO A 1 74 ? 14.412 -2.708 -11.315 1.00 86.38 74 PRO A CA 1
ATOM 545 C C . PRO A 1 74 ? 13.879 -4.065 -11.803 1.00 86.38 74 PRO A C 1
ATOM 547 O O . PRO A 1 74 ? 12.769 -4.487 -11.478 1.00 86.38 74 PRO A O 1
ATOM 550 N N . SER A 1 75 ? 14.705 -4.805 -12.544 1.00 85.25 75 SER A N 1
ATOM 551 C CA . SER A 1 75 ? 14.321 -6.076 -13.185 1.00 85.25 75 SER A CA 1
ATOM 552 C C . SER A 1 75 ? 13.929 -7.201 -12.218 1.00 85.25 75 SER A C 1
ATOM 554 O O . SER A 1 75 ? 13.359 -8.206 -12.638 1.00 85.25 75 SER A O 1
ATOM 556 N N . ASN A 1 76 ? 14.231 -7.058 -10.926 1.00 84.44 76 ASN A N 1
ATOM 557 C CA . ASN A 1 76 ? 13.842 -7.999 -9.876 1.00 84.44 76 ASN A CA 1
ATOM 558 C C . ASN A 1 76 ? 12.421 -7.746 -9.329 1.00 84.44 76 ASN A C 1
ATOM 560 O O . ASN A 1 76 ? 11.939 -8.542 -8.512 1.00 84.44 76 ASN A O 1
ATOM 564 N N . TRP A 1 77 ? 11.748 -6.671 -9.758 1.00 88.56 77 TRP A N 1
ATOM 565 C CA . TRP A 1 77 ? 10.367 -6.405 -9.380 1.00 88.56 77 TRP A CA 1
ATOM 566 C C . TRP A 1 77 ? 9.433 -7.480 -9.945 1.00 88.56 77 TRP A C 1
ATOM 568 O O . TRP A 1 77 ? 9.515 -7.892 -11.100 1.00 88.56 77 TRP A O 1
ATOM 578 N N . ARG A 1 78 ? 8.507 -7.952 -9.108 1.00 84.38 78 ARG A N 1
ATOM 579 C CA . ARG A 1 78 ? 7.679 -9.135 -9.389 1.00 84.38 78 ARG A CA 1
ATOM 580 C C . ARG A 1 78 ? 6.340 -8.825 -10.063 1.00 84.38 78 ARG A C 1
ATOM 582 O O . ARG A 1 78 ? 5.422 -9.631 -9.927 1.00 84.38 78 ARG A O 1
ATOM 589 N N . ALA A 1 79 ? 6.211 -7.673 -10.726 1.00 89.50 79 ALA A N 1
ATOM 590 C CA . ALA A 1 79 ? 4.988 -7.260 -11.426 1.00 89.50 79 ALA A CA 1
ATOM 591 C C . ALA A 1 79 ? 3.708 -7.382 -10.569 1.00 89.50 79 ALA A C 1
ATOM 593 O O . ALA A 1 79 ? 2.643 -7.766 -11.047 1.00 89.50 79 ALA A O 1
ATOM 594 N N . ARG A 1 80 ? 3.819 -7.118 -9.262 1.00 90.19 80 ARG A N 1
ATOM 595 C CA . ARG A 1 80 ? 2.731 -7.298 -8.292 1.00 90.19 80 ARG A CA 1
ATOM 596 C C . ARG A 1 80 ? 2.737 -6.196 -7.247 1.00 90.19 80 ARG A C 1
ATOM 598 O O . ARG A 1 80 ? 3.739 -5.516 -7.059 1.00 90.19 80 ARG A O 1
ATOM 605 N N . ASN A 1 81 ? 1.612 -6.078 -6.559 1.00 92.06 81 ASN A N 1
ATOM 606 C CA . ASN A 1 81 ? 1.415 -5.246 -5.380 1.00 92.06 81 ASN A CA 1
ATOM 607 C C . ASN A 1 81 ? 1.833 -6.045 -4.121 1.00 92.06 81 ASN A C 1
ATOM 609 O O . ASN A 1 81 ? 1.424 -7.211 -4.011 1.00 92.06 81 ASN A O 1
ATOM 613 N N . PRO A 1 82 ? 2.631 -5.497 -3.183 1.00 93.62 82 PRO A N 1
ATOM 614 C CA . PRO A 1 82 ? 3.230 -4.151 -3.136 1.00 93.62 82 PRO A CA 1
ATOM 615 C C . PRO A 1 82 ? 4.314 -3.878 -4.184 1.00 93.62 82 PRO A C 1
ATOM 617 O O . PRO A 1 82 ? 5.054 -4.783 -4.570 1.00 93.62 82 PRO A O 1
ATOM 620 N N . ILE A 1 83 ? 4.411 -2.616 -4.602 1.00 93.12 83 ILE A N 1
ATOM 621 C CA . ILE A 1 83 ? 5.425 -2.090 -5.519 1.00 93.12 83 ILE A CA 1
ATOM 622 C C . ILE A 1 83 ? 6.581 -1.532 -4.684 1.00 93.12 83 ILE A C 1
ATOM 624 O O . ILE A 1 83 ? 6.399 -0.541 -3.982 1.00 93.12 83 ILE A O 1
ATOM 628 N N . ASP A 1 84 ? 7.740 -2.182 -4.755 1.00 88.25 84 ASP A N 1
ATOM 629 C CA . ASP A 1 84 ? 8.977 -1.756 -4.088 1.00 88.25 84 ASP A CA 1
ATOM 630 C C . ASP A 1 84 ? 9.862 -1.011 -5.094 1.00 88.25 84 ASP A C 1
ATOM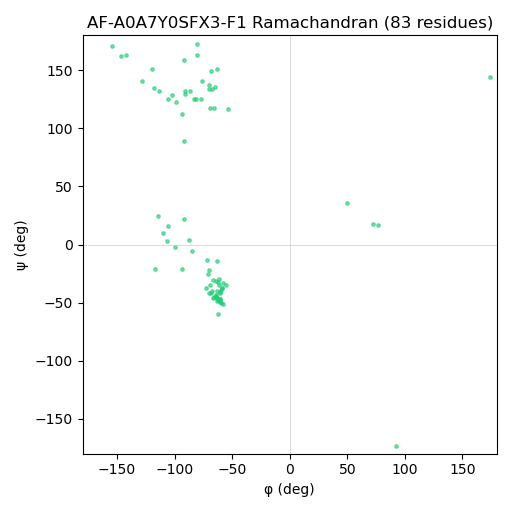 632 O O . ASP A 1 84 ? 10.133 -1.552 -6.172 1.00 88.25 84 ASP A O 1
ATOM 636 N N . LEU A 1 85 ? 10.214 0.235 -4.765 1.00 83.50 85 LEU A N 1
ATOM 637 C CA . LEU A 1 85 ? 11.006 1.156 -5.587 1.00 83.50 85 LEU A CA 1
ATOM 638 C C . LEU A 1 85 ? 12.510 0.890 -5.463 1.00 83.50 85 LEU A C 1
ATOM 640 O O . LEU A 1 85 ? 12.996 0.762 -4.316 1.00 83.50 85 LEU A O 1
#

Radius of gyration: 16.1 Å; Cα contacts (8 Å, |Δi|>4): 71; chains: 1; bounding box: 41×27×40 Å

Solvent-accessible surface area (backbone atoms only — not comparable to full-atom values): 5461 Å² total; per-residue (Å²): 125,68,81,80,73,80,58,84,87,66,93,48,73,66,52,46,52,55,51,50,56,48,63,78,68,55,72,86,76,84,73,69,56,46,77,48,78,34,82,44,71,67,65,43,51,56,49,53,50,54,35,51,77,71,71,46,42,75,34,80,77,52,71,71,57,39,55,60,45,60,77,75,45,65,90,84,60,80,81,51,70,66,39,68,104

Organism: Vibrio parahaemolyticus (NCBI:txid670)

pLDDT: mean 85.71, std 10.86, range [49.5, 95.75]